Protein AF-K9KAP3-F1 (afdb_monomer_lite)

InterPro domains:
  IPR039589 TBCC domain-containing protein 1 [PTHR16052] (2-117)

pLDDT: mean 86.22, std 12.94, range [38.78, 98.12]

Sequence (127 aa):
ARTGLATVPNYWDKPMVVCRENSDTSVFRLLPPCEFYIFIIPFEMEGDTTEIPGGLPSAYQKALGQREQKIQIWQKIVKEARLTKDQRKQFQVLVENKFYEWLIHTGHRQQLDSLVPPAAGSKQAAG

Secondary structure (DSSP, 8-state):
--SS--S-S--TT-PPP---TT--S-S--PPPTTT--PPP-SS---SGGGS-TT---HHHHHHHHHHHHHHHHHHHHHHHTT--HHHHHHHHHHHHHHHHHHHHHTSHHHHHHHTSPPPTT------

Foldseek 3Di:
DVPPDDLPPDVVVPDDDDDDPPDDPPPDDDDQLLPDDDDDDPDDDDDDPVADHNHDDPSNVVNVVVVVVVVVVVVVCVVVVPDDPVRVVVVVVVVVVVVVVVCVVVVVVVVVVVPDPDPPDPPPPDD

Radius of gyration: 22.65 Å; chains: 1; bounding box: 51×62×61 Å

Structure (mmCIF, N/CA/C/O backbone):
data_AF-K9KAP3-F1
#
_entry.id   AF-K9KAP3-F1
#
loop_
_atom_site.group_PDB
_atom_site.id
_atom_site.type_symbol
_atom_site.label_atom_id
_atom_site.label_alt_id
_atom_site.label_comp_id
_atom_site.label_asym_id
_atom_site.label_entity_id
_atom_site.label_seq_id
_atom_site.pdbx_PDB_ins_code
_atom_site.Cartn_x
_atom_site.Cartn_y
_atom_site.Cartn_z
_atom_site.occupancy
_atom_site.B_iso_or_equiv
_atom_site.auth_seq_id
_atom_site.auth_comp_id
_atom_site.auth_asym_id
_atom_site.auth_atom_id
_atom_site.pdbx_PDB_model_num
ATOM 1 N N . ALA A 1 1 ? 28.303 3.909 -2.883 1.00 53.50 1 ALA A N 1
ATOM 2 C CA . ALA A 1 1 ? 28.242 2.940 -3.997 1.00 53.50 1 ALA A CA 1
ATOM 3 C C . ALA A 1 1 ? 29.557 2.160 -4.090 1.00 53.50 1 ALA A C 1
ATOM 5 O O . ALA A 1 1 ? 30.509 2.646 -4.683 1.00 53.50 1 ALA A O 1
ATOM 6 N N . ARG A 1 2 ? 29.645 0.982 -3.455 1.00 66.19 2 ARG A N 1
ATOM 7 C CA . ARG A 1 2 ? 30.817 0.082 -3.562 1.00 66.19 2 ARG A CA 1
ATOM 8 C C . ARG A 1 2 ? 30.737 -0.875 -4.762 1.00 66.19 2 ARG A C 1
ATOM 10 O O . ARG A 1 2 ? 31.734 -1.482 -5.118 1.00 66.19 2 ARG A O 1
ATOM 17 N N . THR A 1 3 ? 29.565 -0.988 -5.385 1.00 73.12 3 THR A N 1
ATOM 18 C CA . THR A 1 3 ? 29.243 -1.966 -6.439 1.00 73.12 3 THR A CA 1
ATOM 19 C C . THR A 1 3 ? 29.187 -1.367 -7.848 1.00 73.12 3 THR A C 1
ATOM 21 O O . THR A 1 3 ? 28.817 -2.061 -8.786 1.00 73.12 3 THR A O 1
ATOM 24 N N . GLY A 1 4 ? 29.509 -0.078 -8.020 1.00 84.62 4 GLY A N 1
ATOM 25 C CA . GLY A 1 4 ? 29.475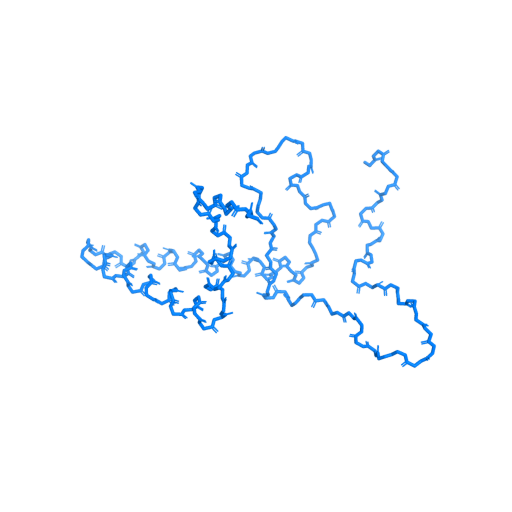 0.598 -9.327 1.00 84.62 4 GLY A CA 1
ATOM 26 C C . GLY A 1 4 ? 28.077 0.817 -9.927 1.00 84.62 4 GLY A C 1
ATOM 27 O O . GLY A 1 4 ? 27.974 1.373 -11.014 1.00 84.62 4 GLY A O 1
ATOM 28 N N . LEU A 1 5 ? 27.004 0.426 -9.230 1.00 83.56 5 LEU A N 1
ATOM 29 C CA . LEU A 1 5 ? 25.624 0.652 -9.660 1.00 83.56 5 LEU A CA 1
ATOM 30 C C . LEU A 1 5 ? 25.097 1.968 -9.082 1.00 83.56 5 LEU A C 1
ATOM 32 O O . LEU A 1 5 ? 25.065 2.158 -7.863 1.00 83.56 5 LEU A O 1
ATOM 36 N N . ALA A 1 6 ? 24.693 2.877 -9.965 1.00 86.44 6 ALA A N 1
ATOM 37 C CA . ALA A 1 6 ? 24.003 4.104 -9.595 1.00 86.44 6 ALA A CA 1
ATOM 38 C C . ALA A 1 6 ? 22.494 3.852 -9.471 1.00 86.44 6 ALA A C 1
ATOM 40 O O . ALA A 1 6 ? 21.934 2.998 -10.153 1.00 86.44 6 ALA A O 1
ATOM 41 N N . THR A 1 7 ? 21.820 4.631 -8.625 1.00 86.44 7 THR A N 1
ATOM 42 C CA . THR A 1 7 ? 20.352 4.612 -8.501 1.00 86.44 7 THR A CA 1
ATOM 43 C C . THR A 1 7 ? 19.649 5.257 -9.695 1.00 86.44 7 THR A C 1
ATOM 45 O O . THR A 1 7 ? 18.440 5.107 -9.846 1.00 86.44 7 THR A O 1
ATOM 48 N N . VAL A 1 8 ? 20.393 5.973 -10.544 1.00 86.31 8 VAL A N 1
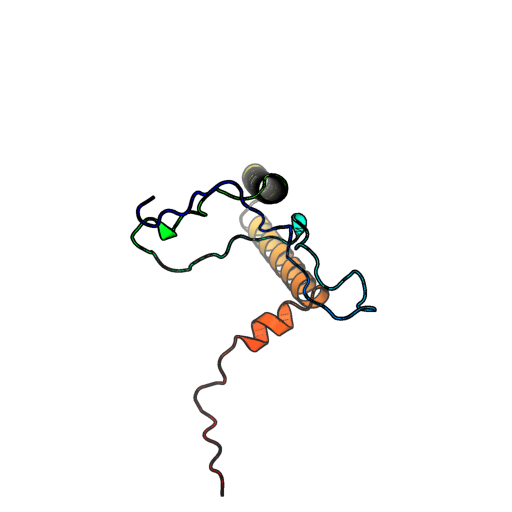ATOM 49 C CA . VAL A 1 8 ? 19.905 6.595 -11.776 1.00 86.31 8 VAL A CA 1
ATOM 50 C C . VAL A 1 8 ? 20.905 6.392 -12.924 1.00 86.31 8 VAL A C 1
ATOM 52 O O . VAL A 1 8 ? 22.112 6.468 -12.686 1.00 86.31 8 VAL A O 1
ATOM 55 N N . PRO A 1 9 ? 20.426 6.177 -14.166 1.00 88.38 9 PRO A N 1
ATOM 56 C CA . PRO A 1 9 ? 19.019 6.029 -14.550 1.00 88.38 9 PRO A CA 1
ATOM 57 C C . PRO A 1 9 ? 18.428 4.692 -14.073 1.00 88.38 9 PRO A C 1
ATOM 59 O O . PRO A 1 9 ? 19.103 3.668 -14.080 1.00 88.38 9 PRO A O 1
ATOM 62 N N . ASN A 1 10 ? 17.152 4.705 -13.682 1.00 87.81 10 ASN A N 1
ATOM 63 C CA . ASN A 1 10 ? 16.418 3.507 -13.280 1.00 87.81 10 ASN A CA 1
ATOM 64 C C . ASN A 1 10 ? 15.255 3.269 -14.255 1.00 87.81 10 ASN A C 1
ATOM 66 O O . ASN A 1 10 ? 14.361 4.106 -14.361 1.00 87.81 10 ASN A O 1
ATOM 70 N N . TYR A 1 11 ? 15.287 2.136 -14.960 1.00 91.06 11 TYR A N 1
ATOM 71 C CA . TYR A 1 11 ? 14.303 1.733 -15.974 1.00 91.06 11 TYR A CA 1
ATOM 72 C C . TYR A 1 11 ? 13.373 0.608 -15.489 1.00 91.06 11 TYR A C 1
ATOM 74 O O . TYR A 1 11 ? 12.918 -0.208 -16.288 1.00 91.06 11 TYR A O 1
ATOM 82 N N . TRP A 1 12 ? 13.104 0.543 -14.182 1.00 89.62 12 TRP A N 1
ATOM 83 C CA . TRP A 1 12 ? 12.247 -0.474 -13.557 1.00 89.62 12 TRP A CA 1
ATOM 84 C C . TRP A 1 12 ? 10.860 -0.626 -14.216 1.00 89.62 12 TRP A C 1
ATOM 86 O O . TRP A 1 12 ? 10.274 -1.703 -14.151 1.00 89.62 12 TRP A O 1
ATOM 96 N N . ASP A 1 13 ? 10.336 0.427 -14.853 1.00 91.75 13 ASP A N 1
ATOM 97 C CA . ASP A 1 13 ? 9.024 0.473 -15.506 1.00 91.75 13 ASP A CA 1
ATOM 98 C C . ASP A 1 13 ? 9.055 0.224 -17.023 1.00 91.75 13 ASP A C 1
ATOM 100 O O . ASP A 1 13 ? 8.003 0.210 -17.665 1.00 91.75 13 ASP A O 1
ATOM 104 N N . LYS A 1 14 ? 10.242 0.012 -17.606 1.00 90.56 14 LYS A N 1
ATOM 105 C CA . LYS A 1 14 ? 10.444 -0.204 -19.047 1.00 90.56 14 LYS A CA 1
ATOM 106 C C . LYS A 1 14 ? 11.108 -1.558 -19.311 1.00 90.56 14 LYS A C 1
ATOM 108 O O . LYS A 1 14 ? 12.272 -1.599 -19.716 1.00 90.56 14 LYS A O 1
ATOM 113 N N . PRO A 1 15 ? 10.400 -2.676 -19.079 1.00 88.88 15 PRO A N 1
ATOM 114 C CA . PRO A 1 15 ? 10.953 -3.992 -19.352 1.00 88.88 15 PRO A CA 1
ATOM 115 C C . PRO A 1 15 ? 11.233 -4.163 -20.849 1.00 88.88 15 PRO A C 1
ATOM 117 O O . PRO A 1 15 ? 10.437 -3.772 -21.704 1.00 88.88 15 PRO A O 1
ATOM 120 N N . MET A 1 16 ? 12.370 -4.782 -21.163 1.00 87.00 16 MET A N 1
ATOM 121 C CA . MET A 1 16 ? 12.687 -5.198 -22.525 1.00 87.00 16 MET A CA 1
ATOM 122 C C . MET A 1 16 ? 11.935 -6.493 -22.834 1.00 87.00 16 MET A C 1
ATOM 124 O O . MET A 1 16 ? 12.163 -7.517 -22.192 1.00 87.00 16 MET A O 1
ATOM 128 N N . VAL A 1 17 ? 11.037 -6.449 -23.816 1.00 83.06 17 VAL A N 1
ATOM 129 C CA . VAL A 1 17 ? 10.284 -7.624 -24.265 1.00 83.06 17 VAL A CA 1
ATOM 130 C C . VAL A 1 17 ? 11.067 -8.317 -25.373 1.00 83.06 17 VAL A C 1
ATOM 132 O O . VAL A 1 17 ? 11.306 -7.733 -26.427 1.00 83.06 17 VAL A O 1
ATOM 135 N N . VAL A 1 18 ? 11.456 -9.569 -25.140 1.00 83.69 18 VAL A N 1
ATOM 136 C CA . VAL A 1 18 ? 12.130 -10.412 -26.135 1.00 83.69 18 VAL A CA 1
ATOM 137 C C . VAL A 1 18 ? 11.144 -11.493 -26.576 1.00 83.69 18 VAL A C 1
ATOM 139 O O . VAL A 1 18 ? 10.970 -12.496 -25.889 1.00 83.69 18 VAL A O 1
ATOM 142 N N . CYS A 1 19 ? 10.445 -11.273 -27.692 1.00 76.81 19 CYS A N 1
ATOM 143 C CA . CYS A 1 19 ? 9.461 -12.206 -28.257 1.00 76.81 19 CYS A CA 1
ATOM 144 C C . CYS A 1 19 ? 9.613 -12.327 -29.781 1.00 76.81 19 CYS A C 1
ATOM 146 O O . CYS A 1 19 ? 10.145 -11.432 -30.437 1.00 76.81 19 CYS A O 1
ATOM 148 N N . ARG A 1 20 ? 9.150 -13.452 -30.344 1.00 71.88 20 ARG A N 1
ATOM 149 C CA . ARG A 1 20 ? 9.039 -13.659 -31.799 1.00 71.88 20 ARG A CA 1
ATOM 150 C C . ARG A 1 20 ? 7.874 -12.819 -32.342 1.00 71.88 20 ARG A C 1
ATOM 152 O O . ARG A 1 20 ? 6.920 -12.574 -31.608 1.00 71.88 20 ARG A O 1
ATOM 159 N N . GLU A 1 21 ? 7.949 -12.394 -33.603 1.00 67.12 21 GLU A N 1
ATOM 160 C CA . GLU A 1 21 ? 6.899 -11.593 -34.255 1.00 67.12 21 GLU A CA 1
ATOM 161 C C . GLU A 1 21 ? 5.504 -12.226 -34.039 1.00 67.12 21 GLU A C 1
ATOM 163 O O . GLU A 1 21 ? 5.344 -13.428 -34.255 1.00 67.12 21 GLU A O 1
ATOM 168 N N . ASN A 1 22 ? 4.526 -11.411 -33.599 1.00 64.06 22 ASN A N 1
ATOM 169 C CA . ASN A 1 22 ? 3.116 -11.730 -33.261 1.00 64.06 22 ASN A CA 1
ATOM 170 C C . ASN A 1 22 ? 2.745 -11.978 -31.778 1.00 64.06 22 ASN A C 1
ATOM 172 O O . ASN A 1 22 ? 1.687 -12.545 -31.511 1.00 64.06 22 ASN A O 1
ATOM 176 N N . SER A 1 23 ? 3.540 -11.541 -30.797 1.00 64.06 23 SER A N 1
ATOM 177 C CA . SER A 1 23 ? 3.113 -11.551 -29.384 1.00 64.06 23 SER A CA 1
ATOM 178 C C . SER A 1 23 ? 2.247 -10.334 -29.024 1.00 64.06 23 SER A C 1
ATOM 180 O O . SER A 1 23 ? 2.627 -9.205 -29.342 1.00 64.06 23 SER A O 1
ATOM 182 N N . ASP A 1 24 ? 1.137 -10.554 -28.311 1.00 67.94 24 ASP A N 1
ATOM 183 C CA . ASP A 1 24 ? 0.261 -9.506 -27.767 1.00 67.94 24 ASP A CA 1
ATOM 184 C C . ASP A 1 24 ? 1.035 -8.392 -27.043 1.00 67.94 24 ASP A C 1
ATOM 186 O O . ASP A 1 24 ? 1.984 -8.635 -26.300 1.00 67.94 24 ASP A O 1
ATOM 190 N N . THR A 1 25 ? 0.585 -7.145 -27.188 1.00 63.66 25 THR A N 1
ATOM 191 C CA . THR A 1 25 ? 1.223 -5.959 -26.585 1.00 63.66 25 THR A CA 1
ATOM 192 C C . THR A 1 25 ? 1.090 -5.866 -25.057 1.00 63.66 25 THR A C 1
ATOM 194 O O . THR A 1 25 ? 1.636 -4.945 -24.455 1.00 63.66 25 THR A O 1
ATOM 197 N N . SER A 1 26 ? 0.378 -6.790 -24.403 1.00 75.44 26 SER A N 1
ATOM 198 C CA . SER A 1 26 ? 0.093 -6.755 -22.960 1.00 75.44 26 SER A CA 1
ATOM 199 C C . SER A 1 26 ? 0.822 -7.839 -22.158 1.00 75.44 26 SER A C 1
ATOM 201 O O . SER A 1 26 ? 0.230 -8.456 -21.274 1.00 75.44 26 SER A O 1
ATOM 203 N N . VAL A 1 27 ? 2.101 -8.090 -22.447 1.00 83.88 27 VAL A N 1
ATOM 204 C CA . VAL A 1 27 ? 2.901 -9.091 -21.708 1.00 83.88 27 VAL A CA 1
ATOM 205 C C . VAL A 1 27 ? 3.269 -8.665 -20.283 1.00 83.88 27 VAL A C 1
ATOM 207 O O . VAL A 1 27 ? 3.673 -9.498 -19.477 1.00 83.88 27 VAL A O 1
ATOM 210 N N . PHE A 1 28 ? 3.131 -7.380 -19.951 1.00 87.25 28 PHE A N 1
ATOM 211 C CA . PHE A 1 28 ? 3.346 -6.875 -18.600 1.00 87.25 28 PHE A CA 1
ATOM 212 C C . PHE A 1 28 ? 2.371 -5.745 -18.270 1.00 87.25 28 PHE A C 1
ATOM 214 O O . PHE A 1 28 ? 1.822 -5.077 -19.150 1.00 87.25 28 PHE A O 1
ATOM 221 N N . ARG A 1 29 ? 2.177 -5.512 -16.973 1.00 90.62 29 ARG A N 1
ATOM 222 C CA . ARG A 1 29 ? 1.458 -4.358 -16.442 1.00 90.62 29 ARG A CA 1
ATOM 223 C C . ARG A 1 29 ? 2.112 -3.939 -15.133 1.00 90.62 29 ARG A C 1
ATOM 225 O O . ARG A 1 29 ? 2.453 -4.788 -14.316 1.00 90.62 29 ARG A O 1
ATOM 232 N N . LEU A 1 30 ? 2.267 -2.634 -14.936 1.00 93.50 30 LEU A N 1
ATOM 233 C CA . LEU A 1 30 ? 2.703 -2.091 -13.652 1.00 93.50 30 LEU A CA 1
ATOM 234 C C . LEU A 1 30 ? 1.588 -2.242 -12.613 1.00 93.50 30 LEU A C 1
ATOM 236 O O . LEU A 1 30 ? 0.412 -2.067 -12.936 1.00 93.50 30 LEU A O 1
ATOM 240 N N . LEU A 1 31 ? 1.952 -2.521 -11.362 1.00 93.94 31 LEU A N 1
ATOM 241 C CA . LEU A 1 31 ? 0.976 -2.566 -10.279 1.00 93.94 31 LEU A CA 1
ATOM 242 C C . LEU A 1 31 ? 0.324 -1.180 -10.117 1.00 93.94 31 LEU A C 1
ATOM 244 O O . LEU A 1 31 ? 1.041 -0.185 -10.003 1.00 93.94 31 LEU A O 1
ATOM 248 N N . PRO A 1 32 ? -1.012 -1.063 -10.081 1.00 96.12 32 PRO A N 1
ATOM 249 C CA . PRO A 1 32 ? -1.651 0.219 -9.823 1.00 96.12 32 PRO A CA 1
ATOM 250 C C . PRO A 1 32 ? -1.153 0.830 -8.498 1.00 96.12 32 PRO A C 1
ATOM 252 O O . PRO A 1 32 ? -1.122 0.132 -7.482 1.00 96.12 32 PRO A O 1
ATOM 255 N N . PRO A 1 33 ? -0.811 2.133 -8.436 1.00 96.81 33 PRO A N 1
ATOM 256 C CA . PRO A 1 33 ? -0.315 2.748 -7.201 1.00 96.81 33 PRO A CA 1
ATOM 257 C C . PRO A 1 33 ? -1.261 2.595 -5.999 1.00 96.81 33 PRO A C 1
ATOM 259 O O . PRO A 1 33 ? -0.807 2.518 -4.860 1.00 96.81 33 PRO A O 1
ATOM 262 N N . CYS A 1 34 ? -2.575 2.521 -6.237 1.00 92.94 34 CYS A N 1
ATOM 263 C CA . CYS A 1 34 ? -3.583 2.302 -5.196 1.00 92.94 34 CYS A CA 1
ATOM 264 C C . CYS A 1 34 ? -3.527 0.905 -4.555 1.00 92.94 34 CYS A C 1
ATOM 266 O O . CYS A 1 34 ? -3.965 0.758 -3.413 1.00 92.94 34 CYS A O 1
ATOM 268 N N . GLU A 1 35 ? -2.972 -0.081 -5.257 1.00 92.81 35 GLU A N 1
ATOM 269 C CA . GLU A 1 35 ? -2.812 -1.471 -4.812 1.00 92.81 35 GLU A CA 1
ATOM 270 C C . GLU A 1 35 ? -1.416 -1.739 -4.237 1.00 92.81 35 GLU A C 1
ATOM 272 O O . GLU A 1 35 ? -1.185 -2.772 -3.618 1.00 92.81 35 GLU A O 1
ATOM 277 N N . PHE A 1 36 ? -0.478 -0.802 -4.390 1.00 94.31 36 PHE A N 1
ATOM 278 C CA . PHE A 1 36 ? 0.886 -0.969 -3.905 1.00 94.31 36 PHE A CA 1
ATOM 279 C C . PHE A 1 36 ? 0.990 -0.843 -2.382 1.00 94.31 36 PHE A C 1
ATOM 281 O O . PHE A 1 36 ? 0.418 0.066 -1.767 1.00 94.31 36 PHE A O 1
ATOM 288 N N . TYR A 1 37 ? 1.781 -1.730 -1.783 1.00 91.44 37 TYR A N 1
ATOM 289 C CA . TYR A 1 37 ? 2.217 -1.700 -0.389 1.00 91.44 37 TYR A CA 1
ATOM 290 C C . TYR A 1 37 ? 3.716 -2.008 -0.343 1.00 91.44 37 TYR A C 1
ATOM 292 O O . TYR A 1 37 ? 4.210 -2.807 -1.137 1.00 91.44 37 TYR A O 1
ATOM 300 N N . ILE A 1 38 ? 4.436 -1.375 0.586 1.00 89.62 38 ILE A N 1
ATOM 301 C CA . ILE A 1 38 ? 5.832 -1.736 0.857 1.00 89.62 38 ILE A CA 1
ATOM 302 C C . ILE A 1 38 ? 5.834 -3.073 1.599 1.00 89.62 38 ILE A C 1
ATOM 304 O O . ILE A 1 38 ? 4.967 -3.321 2.439 1.00 89.62 38 ILE A O 1
ATOM 308 N N . PHE A 1 39 ? 6.806 -3.927 1.290 1.00 83.81 39 PHE A N 1
ATOM 309 C CA . PHE A 1 39 ? 7.013 -5.164 2.027 1.00 83.81 39 PHE A CA 1
ATOM 310 C C . PHE A 1 39 ? 7.373 -4.856 3.486 1.00 83.81 39 PHE A C 1
ATOM 312 O O . PHE A 1 39 ? 8.338 -4.140 3.752 1.00 83.81 39 PHE A O 1
ATOM 319 N N . ILE A 1 40 ? 6.587 -5.379 4.428 1.00 80.06 40 ILE A N 1
ATOM 320 C CA . ILE A 1 40 ? 6.837 -5.213 5.862 1.00 80.06 40 ILE A CA 1
ATOM 321 C C . ILE A 1 40 ? 7.632 -6.420 6.338 1.00 80.06 40 ILE A C 1
ATOM 323 O O . ILE A 1 40 ? 7.148 -7.549 6.279 1.00 80.06 40 ILE A O 1
ATOM 327 N N . ILE A 1 41 ? 8.843 -6.168 6.824 1.00 79.50 41 ILE A N 1
ATOM 328 C CA . ILE A 1 41 ? 9.699 -7.191 7.419 1.00 79.50 41 ILE A CA 1
ATOM 329 C C . ILE A 1 41 ? 9.376 -7.241 8.918 1.00 79.50 41 ILE A C 1
ATOM 331 O O . ILE A 1 41 ? 9.591 -6.245 9.608 1.00 79.50 41 ILE A O 1
ATOM 335 N N . PRO A 1 42 ? 8.827 -8.352 9.445 1.00 80.25 42 PRO A N 1
ATOM 336 C CA . PRO A 1 42 ? 8.330 -8.424 10.819 1.00 80.25 42 PRO A CA 1
ATOM 337 C C . PRO A 1 42 ? 9.442 -8.713 11.844 1.00 80.25 42 PRO A C 1
ATOM 339 O O . PRO A 1 42 ? 9.193 -9.341 12.870 1.00 80.25 42 PRO A O 1
ATOM 342 N N . PHE A 1 43 ? 10.676 -8.305 11.558 1.00 82.31 43 PHE A N 1
ATOM 343 C CA . PHE A 1 43 ? 11.826 -8.453 12.442 1.00 82.31 43 PHE A CA 1
ATOM 344 C C . PHE A 1 43 ? 12.822 -7.323 12.195 1.00 82.31 43 PHE A C 1
ATOM 346 O O . PHE A 1 43 ? 12.884 -6.751 11.106 1.00 82.31 43 PHE A O 1
ATOM 353 N N . GLU A 1 44 ? 13.594 -6.999 13.227 1.00 81.31 44 GLU A N 1
ATOM 354 C CA . GLU A 1 44 ? 14.652 -6.001 13.135 1.00 81.31 44 GLU A CA 1
ATOM 355 C C . GLU A 1 44 ? 15.780 -6.533 12.248 1.00 81.31 44 GLU A C 1
ATOM 357 O O . GLU A 1 44 ? 16.225 -7.673 12.394 1.00 81.31 44 GLU A O 1
ATOM 362 N N . MET A 1 45 ? 16.223 -5.709 11.301 1.00 78.19 45 MET A N 1
ATOM 363 C CA . MET A 1 45 ? 17.364 -6.008 10.444 1.00 78.19 45 MET A CA 1
ATOM 364 C C . MET A 1 45 ? 18.411 -4.916 10.602 1.00 78.19 45 MET A C 1
ATOM 366 O O . MET A 1 45 ? 18.089 -3.728 10.563 1.00 78.19 45 MET A O 1
ATOM 370 N N . GLU A 1 46 ? 19.668 -5.324 10.748 1.00 80.19 46 GLU A N 1
ATOM 371 C CA . GLU A 1 46 ? 20.803 -4.408 10.772 1.00 80.19 46 GLU A CA 1
ATOM 372 C C . GLU A 1 46 ? 21.257 -4.050 9.347 1.00 80.19 46 GLU A C 1
ATOM 374 O O . GLU A 1 46 ? 21.227 -4.872 8.426 1.00 80.19 46 GLU A O 1
ATOM 379 N N . GLY A 1 47 ? 21.730 -2.815 9.176 1.00 76.44 47 GLY A N 1
ATOM 380 C CA . GLY A 1 47 ? 22.347 -2.330 7.942 1.00 76.44 47 GLY A CA 1
ATOM 381 C C . GLY A 1 47 ? 21.411 -1.593 6.978 1.00 76.44 47 GLY A C 1
ATOM 382 O O . GLY A 1 47 ? 20.228 -1.371 7.236 1.00 76.44 47 GLY A O 1
ATOM 383 N N . ASP A 1 48 ? 21.969 -1.222 5.826 1.00 71.44 48 ASP A N 1
ATOM 384 C CA . ASP A 1 48 ? 21.360 -0.299 4.851 1.00 71.44 48 ASP A CA 1
ATOM 385 C C . ASP A 1 48 ? 20.237 -0.935 4.002 1.00 71.44 48 ASP A C 1
ATOM 387 O O . ASP A 1 48 ? 19.729 -0.331 3.064 1.00 71.44 48 ASP A O 1
ATOM 391 N N . THR A 1 49 ? 19.832 -2.174 4.302 1.00 71.75 49 THR A N 1
ATOM 392 C CA . THR A 1 49 ? 18.752 -2.881 3.577 1.00 71.75 49 THR A CA 1
ATOM 393 C C . THR A 1 49 ? 17.349 -2.510 4.066 1.00 71.75 49 THR A C 1
ATOM 395 O O . THR A 1 49 ? 16.354 -3.050 3.585 1.00 71.75 49 THR A O 1
ATOM 398 N N . THR A 1 50 ? 17.267 -1.581 5.019 1.00 74.88 50 THR A N 1
ATOM 399 C CA . THR A 1 50 ? 16.015 -1.044 5.566 1.00 74.88 50 THR A CA 1
ATOM 400 C C . THR A 1 50 ? 15.391 0.039 4.681 1.00 74.88 50 THR A C 1
ATOM 402 O O . THR A 1 50 ? 14.203 0.333 4.817 1.00 74.88 50 THR A O 1
ATOM 405 N N . GLU A 1 51 ? 16.157 0.614 3.752 1.00 78.75 51 GLU A N 1
ATOM 406 C CA . GLU A 1 51 ? 15.687 1.611 2.791 1.00 78.75 51 GLU A CA 1
ATOM 407 C C . GLU A 1 51 ? 15.499 1.031 1.382 1.00 78.75 51 GLU A C 1
ATOM 409 O O . GLU A 1 51 ? 16.038 -0.017 1.033 1.00 78.75 51 GLU A O 1
ATOM 414 N N . ILE A 1 52 ? 14.722 1.731 0.549 1.00 83.50 52 ILE A N 1
ATOM 415 C CA . ILE A 1 52 ? 14.575 1.415 -0.877 1.00 83.50 52 ILE A CA 1
ATOM 416 C C . ILE A 1 52 ? 15.640 2.219 -1.629 1.00 83.50 52 ILE A C 1
ATOM 418 O O . ILE A 1 52 ? 15.504 3.445 -1.709 1.00 83.50 52 ILE A O 1
ATOM 422 N N . PRO A 1 53 ? 16.684 1.588 -2.200 1.00 81.81 53 PRO A N 1
ATOM 423 C CA . PRO A 1 53 ? 17.748 2.319 -2.877 1.00 81.81 53 PRO A CA 1
ATOM 424 C C . PRO A 1 53 ? 17.198 3.132 -4.052 1.00 81.81 53 PRO A C 1
ATOM 426 O O . PRO A 1 53 ? 16.556 2.593 -4.951 1.00 81.81 53 PRO A O 1
ATOM 429 N N . GLY A 1 54 ? 17.447 4.442 -4.051 1.00 83.06 54 GLY A N 1
ATOM 430 C CA . GLY A 1 54 ? 16.903 5.361 -5.062 1.00 83.06 54 GLY A CA 1
ATOM 431 C C . GLY A 1 54 ? 15.449 5.789 -4.826 1.00 83.06 54 GLY A C 1
ATOM 432 O O . GLY A 1 54 ? 14.929 6.591 -5.598 1.00 83.06 54 GLY A O 1
ATOM 433 N N . GLY A 1 55 ? 14.823 5.318 -3.746 1.00 88.75 55 GLY A N 1
ATOM 434 C CA . GLY A 1 55 ? 13.463 5.666 -3.354 1.00 88.75 55 GLY A CA 1
ATOM 435 C C . GLY A 1 55 ? 12.379 5.021 -4.218 1.00 88.75 55 GLY A C 1
ATOM 436 O O . GLY A 1 55 ? 12.634 4.267 -5.156 1.00 88.75 55 GLY A O 1
ATOM 437 N N . LEU A 1 56 ? 11.128 5.325 -3.873 1.00 91.75 56 LEU A N 1
ATOM 438 C CA . LEU A 1 56 ? 9.971 4.910 -4.660 1.00 91.75 56 LEU A CA 1
ATOM 439 C C . LEU A 1 56 ? 9.699 5.894 -5.802 1.00 91.75 56 LEU A C 1
ATOM 441 O O . LEU A 1 56 ? 9.895 7.100 -5.638 1.00 91.75 56 LEU A O 1
ATOM 445 N N . PRO A 1 57 ? 9.132 5.425 -6.924 1.00 93.88 57 PRO A N 1
ATOM 446 C CA . PRO A 1 57 ? 8.604 6.324 -7.937 1.00 93.88 57 PRO A CA 1
ATOM 447 C C . PRO A 1 57 ? 7.488 7.203 -7.349 1.00 93.88 57 PRO A C 1
ATOM 449 O O . PRO A 1 57 ? 6.666 6.749 -6.545 1.00 93.88 57 PRO A O 1
ATOM 452 N N . SER A 1 58 ? 7.424 8.462 -7.787 1.00 94.31 58 SER A N 1
ATOM 453 C CA . SER A 1 58 ? 6.589 9.506 -7.171 1.00 94.31 58 SER A CA 1
ATOM 454 C C . SER A 1 58 ? 5.102 9.145 -7.065 1.00 94.31 58 SER A C 1
ATOM 456 O O . SER A 1 58 ? 4.461 9.458 -6.062 1.00 94.31 58 SER A O 1
ATOM 458 N N . ALA A 1 59 ? 4.548 8.447 -8.062 1.00 96.06 59 ALA A N 1
ATOM 459 C CA . ALA A 1 59 ? 3.153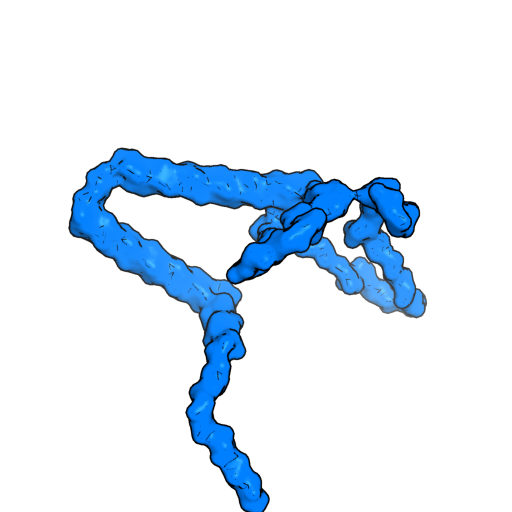 8.008 -8.056 1.00 96.06 59 ALA A CA 1
ATOM 460 C C . ALA A 1 59 ? 2.847 7.036 -6.901 1.00 96.06 59 ALA A C 1
ATOM 462 O O . ALA A 1 59 ? 1.829 7.180 -6.224 1.00 96.06 59 ALA A O 1
ATOM 463 N N . TYR A 1 60 ? 3.750 6.089 -6.639 1.00 96.25 60 TYR A N 1
ATOM 464 C CA . TYR A 1 60 ? 3.619 5.108 -5.561 1.00 96.25 60 TYR A CA 1
ATOM 465 C C . TYR A 1 60 ? 3.864 5.756 -4.201 1.00 96.25 60 TYR A C 1
ATOM 467 O O . TYR A 1 60 ? 3.080 5.553 -3.275 1.00 96.25 60 TYR A O 1
ATOM 475 N N . GLN A 1 61 ? 4.882 6.618 -4.096 1.00 95.75 61 GLN A N 1
ATOM 476 C CA . GLN A 1 61 ? 5.145 7.381 -2.874 1.00 95.75 61 GLN A CA 1
ATOM 477 C C . GLN A 1 61 ? 3.940 8.252 -2.482 1.00 95.75 61 GLN A C 1
ATOM 479 O O . GLN A 1 61 ? 3.532 8.269 -1.321 1.00 95.75 61 GLN A O 1
ATOM 484 N N . LYS A 1 62 ? 3.314 8.926 -3.456 1.00 97.31 62 LYS A N 1
ATOM 485 C CA . LYS A 1 62 ? 2.098 9.718 -3.235 1.00 97.31 62 LYS A CA 1
ATOM 486 C C . LYS A 1 62 ? 0.924 8.849 -2.787 1.00 97.31 62 LYS A C 1
ATOM 488 O O . LYS A 1 62 ? 0.212 9.242 -1.866 1.00 97.31 62 LYS A O 1
ATOM 493 N N . ALA A 1 63 ? 0.722 7.685 -3.406 1.00 97.50 63 ALA A N 1
ATOM 494 C CA . ALA A 1 63 ? -0.359 6.774 -3.033 1.00 97.50 63 ALA A CA 1
ATOM 495 C C . ALA A 1 63 ? -0.214 6.267 -1.586 1.00 97.50 63 ALA A C 1
ATOM 497 O O . ALA A 1 63 ? -1.195 6.251 -0.840 1.00 97.50 63 ALA A O 1
ATOM 498 N N . LEU A 1 64 ? 1.012 5.943 -1.160 1.00 95.94 64 LEU A N 1
ATOM 499 C CA . LEU A 1 64 ? 1.302 5.578 0.228 1.00 95.94 64 LEU A CA 1
ATOM 500 C C . LEU A 1 64 ? 1.044 6.738 1.192 1.00 95.94 64 LEU A C 1
ATOM 502 O O . LEU A 1 64 ? 0.339 6.556 2.181 1.00 95.94 64 LEU A O 1
ATOM 506 N N . GLY A 1 65 ? 1.539 7.939 0.876 1.00 96.38 65 GLY A N 1
ATOM 507 C CA . GLY A 1 65 ? 1.315 9.127 1.702 1.00 96.38 65 GLY A CA 1
ATOM 508 C C . GLY A 1 65 ? -0.172 9.462 1.865 1.00 96.38 65 GLY A C 1
ATOM 509 O O . GLY A 1 65 ? -0.626 9.773 2.962 1.00 96.38 65 GLY A O 1
ATOM 510 N N . GLN A 1 66 ? -0.965 9.324 0.800 1.00 97.19 66 GLN A N 1
ATOM 511 C CA . GLN A 1 66 ? -2.419 9.510 0.858 1.00 97.19 66 GLN A CA 1
ATOM 512 C C . GLN A 1 66 ? -3.115 8.457 1.729 1.00 97.19 66 GLN A C 1
ATOM 514 O O . GLN A 1 66 ? -4.073 8.780 2.434 1.00 97.19 66 GLN A O 1
ATOM 519 N N . ARG A 1 67 ? -2.666 7.197 1.680 1.00 95.94 67 ARG A N 1
ATOM 520 C CA . ARG A 1 67 ? -3.204 6.126 2.530 1.00 95.94 67 ARG A CA 1
ATOM 521 C C . ARG A 1 67 ? -2.897 6.399 4.001 1.00 95.94 67 ARG A C 1
ATOM 523 O O . ARG A 1 67 ? -3.812 6.347 4.819 1.00 95.94 67 ARG A O 1
ATOM 530 N N . GLU A 1 68 ? -1.657 6.765 4.306 1.00 96.25 68 GLU A N 1
ATOM 531 C CA . GLU A 1 68 ? -1.218 7.115 5.658 1.00 96.25 68 GLU A CA 1
ATOM 532 C C . GLU A 1 68 ? -1.998 8.317 6.208 1.00 96.25 68 GLU A C 1
ATOM 534 O O . GLU A 1 68 ? -2.547 8.268 7.307 1.00 96.25 68 GLU A O 1
ATOM 539 N N . GLN A 1 69 ? -2.181 9.362 5.396 1.00 98.00 69 GLN A N 1
ATOM 540 C CA . GLN A 1 69 ? -2.980 10.524 5.779 1.00 98.00 69 GLN A CA 1
ATOM 541 C C . GLN A 1 69 ? -4.429 10.146 6.131 1.00 98.00 69 GLN A C 1
ATOM 543 O O . GLN A 1 69 ? -4.976 10.642 7.116 1.00 98.00 69 GLN A O 1
ATOM 548 N N . LYS A 1 70 ? -5.065 9.254 5.358 1.00 97.19 70 LYS A N 1
ATOM 549 C CA . LYS A 1 70 ? -6.428 8.776 5.653 1.00 97.19 70 LYS A CA 1
ATOM 550 C C . LYS A 1 70 ? -6.494 8.026 6.984 1.00 97.19 70 LYS A C 1
ATOM 552 O O . LYS A 1 70 ? -7.449 8.228 7.733 1.00 97.19 70 LYS A O 1
ATOM 557 N N . ILE A 1 71 ? -5.489 7.203 7.288 1.00 96.00 71 ILE A N 1
ATOM 558 C CA . ILE A 1 71 ? -5.393 6.479 8.563 1.00 96.00 71 ILE A CA 1
ATOM 559 C C . ILE A 1 71 ? -5.287 7.473 9.721 1.00 96.00 71 ILE A C 1
ATOM 561 O O . ILE A 1 71 ? -6.068 7.393 10.668 1.00 96.00 71 ILE A O 1
ATOM 565 N N . GLN A 1 72 ? -4.392 8.456 9.615 1.00 98.00 72 GLN A N 1
ATOM 566 C CA . GLN A 1 72 ? -4.203 9.482 10.643 1.00 98.00 72 GLN A CA 1
ATOM 567 C C . GLN A 1 72 ? -5.470 10.312 10.874 1.00 98.00 72 GLN A C 1
ATOM 569 O O . GLN A 1 72 ? -5.859 10.549 12.019 1.00 98.00 72 GLN A O 1
ATOM 574 N N . ILE A 1 73 ? -6.154 10.719 9.799 1.00 98.12 73 ILE A N 1
ATOM 575 C CA . ILE A 1 73 ? -7.435 11.434 9.886 1.00 98.12 73 ILE A CA 1
ATOM 576 C C . ILE A 1 73 ? -8.477 10.575 10.607 1.00 98.12 73 ILE A C 1
ATOM 578 O O . ILE A 1 73 ? -9.149 11.065 11.512 1.00 98.12 73 ILE A O 1
ATOM 582 N N . TRP A 1 74 ? -8.604 9.297 10.249 1.00 95.88 74 TRP A N 1
ATOM 583 C CA . TRP A 1 74 ? -9.577 8.406 10.878 1.00 95.88 74 TRP A CA 1
ATOM 584 C C . TRP A 1 74 ? -9.279 8.185 12.366 1.00 95.88 74 TRP A C 1
ATOM 586 O O . TRP A 1 74 ? -10.173 8.323 13.200 1.00 95.88 74 TRP A O 1
ATOM 596 N N . GLN A 1 75 ? -8.016 7.942 12.726 1.00 94.25 75 GLN A N 1
ATOM 597 C CA . GLN A 1 75 ? -7.587 7.830 14.124 1.00 94.25 75 GLN A CA 1
ATOM 598 C C . GLN A 1 75 ? -7.883 9.109 14.916 1.00 94.25 75 GLN A C 1
ATOM 600 O O . GLN A 1 75 ? -8.359 9.040 16.052 1.00 94.25 75 GLN A O 1
ATOM 605 N N . LYS A 1 76 ? -7.646 10.280 14.310 1.00 97.38 76 LYS A N 1
ATOM 606 C CA . LYS A 1 76 ? -7.980 11.578 14.901 1.00 97.38 76 LYS A CA 1
ATOM 607 C C . LYS A 1 76 ? -9.484 11.706 15.145 1.00 97.38 76 LYS A C 1
ATOM 609 O O . LYS A 1 76 ? -9.871 12.006 16.269 1.00 97.38 76 LYS A O 1
ATOM 614 N N . ILE A 1 77 ? -10.320 11.403 14.149 1.00 96.75 77 ILE A N 1
ATOM 615 C CA . ILE A 1 77 ? -11.788 11.440 14.268 1.00 96.75 77 ILE A CA 1
ATOM 616 C C . ILE A 1 77 ? -12.266 10.529 15.405 1.00 96.75 77 ILE A C 1
ATOM 618 O O . ILE A 1 77 ? -13.041 10.960 16.256 1.00 96.75 77 ILE A O 1
ATOM 622 N N . VAL A 1 78 ? -11.770 9.289 15.471 1.00 93.75 78 VAL A N 1
ATOM 623 C CA . VAL A 1 78 ? -12.143 8.329 16.525 1.00 93.75 78 VAL A CA 1
ATOM 624 C C . VAL A 1 78 ? -11.734 8.836 17.912 1.00 93.75 78 VAL A C 1
ATOM 626 O O . VAL A 1 78 ? -12.497 8.708 18.872 1.00 93.75 78 VAL A O 1
ATOM 629 N N . LYS A 1 79 ? -10.546 9.441 18.035 1.00 93.00 79 LYS A N 1
ATOM 630 C CA . LYS A 1 79 ? -10.064 10.030 19.291 1.00 93.00 79 LYS A CA 1
ATOM 631 C C . LYS A 1 79 ? -10.902 11.242 19.712 1.00 93.00 79 LYS A C 1
ATOM 633 O O . LYS A 1 79 ? -11.252 11.366 20.886 1.00 93.00 79 LYS A O 1
ATOM 638 N N . GLU A 1 80 ? -11.223 12.126 18.773 1.00 96.94 80 GLU A N 1
ATOM 639 C CA . GLU A 1 80 ? -11.961 13.373 19.012 1.00 96.94 80 GLU A CA 1
ATOM 640 C C . GLU A 1 80 ? -13.459 13.156 19.244 1.00 96.94 80 GLU A C 1
ATOM 642 O O . GLU A 1 80 ? -14.084 13.971 19.918 1.00 96.94 80 GLU A O 1
ATOM 647 N N . ALA A 1 81 ? -14.017 12.029 18.795 1.00 95.62 81 ALA A N 1
ATOM 648 C CA . ALA A 1 81 ? -15.403 11.646 19.058 1.00 95.62 81 ALA A CA 1
ATOM 649 C C . ALA A 1 81 ? -15.712 11.405 20.550 1.00 95.62 81 ALA A C 1
ATOM 651 O O . ALA A 1 81 ? -16.880 11.320 20.917 1.00 95.62 81 ALA A O 1
ATOM 652 N N . ARG A 1 82 ? -14.686 11.288 21.415 1.00 93.94 82 ARG A N 1
ATOM 653 C CA . ARG A 1 82 ? -14.820 11.094 22.876 1.00 93.94 82 ARG A CA 1
ATOM 654 C C . ARG A 1 82 ? -15.809 9.982 23.253 1.00 93.94 82 ARG A C 1
ATOM 656 O O . ARG A 1 82 ? -16.600 10.130 24.182 1.00 93.94 82 ARG A O 1
ATOM 663 N N . LEU A 1 83 ? -15.744 8.863 22.530 1.00 94.69 83 LEU A N 1
ATOM 664 C CA . LEU A 1 83 ? -16.639 7.724 22.733 1.00 94.69 83 LEU A CA 1
ATOM 665 C C . LEU A 1 83 ? -16.568 7.206 24.173 1.00 94.69 83 LEU A C 1
ATOM 667 O O . LEU A 1 83 ? -15.476 7.012 24.721 1.00 94.69 83 LEU A O 1
ATOM 671 N N . THR A 1 84 ? -17.731 6.910 24.753 1.00 97.19 84 THR A N 1
ATOM 672 C CA . THR A 1 84 ? -17.813 6.181 26.022 1.00 97.19 84 THR A CA 1
ATOM 673 C C . THR A 1 84 ? -17.260 4.762 25.864 1.00 97.19 84 THR A C 1
ATOM 675 O O . THR A 1 84 ? -17.047 4.266 24.754 1.00 97.19 84 THR A O 1
ATOM 678 N N . LYS A 1 85 ? -17.034 4.069 26.986 1.00 96.44 85 LYS A N 1
ATOM 679 C CA . LYS A 1 85 ? -16.560 2.677 26.975 1.00 96.44 85 LYS A CA 1
ATOM 680 C C . LYS A 1 85 ? -17.485 1.762 26.159 1.00 96.44 85 LYS A C 1
ATOM 682 O O . LYS A 1 85 ? -16.996 0.964 25.361 1.00 96.44 85 LYS A O 1
ATOM 687 N N . ASP A 1 86 ? -18.797 1.929 26.310 1.00 97.62 86 ASP A N 1
ATOM 688 C CA . ASP A 1 86 ? -19.790 1.114 25.605 1.00 97.62 86 ASP A CA 1
ATOM 689 C C . ASP A 1 86 ? -19.849 1.448 24.112 1.00 97.62 86 ASP A C 1
ATOM 691 O O . ASP A 1 86 ? -19.834 0.543 23.279 1.00 97.62 86 ASP A O 1
ATOM 695 N N . GLN A 1 87 ? -19.804 2.736 23.754 1.00 96.94 87 GLN A N 1
ATOM 696 C CA . GLN A 1 87 ? -19.744 3.168 22.353 1.00 96.94 87 GLN A CA 1
ATOM 697 C C . GLN A 1 87 ? -18.470 2.681 21.658 1.00 96.94 87 GLN A C 1
ATOM 699 O O . GLN A 1 87 ? -18.518 2.247 20.511 1.00 96.94 87 GLN A O 1
ATOM 704 N N . ARG A 1 88 ? -17.325 2.696 22.354 1.00 96.06 88 ARG A N 1
ATOM 705 C CA . ARG A 1 88 ? -16.068 2.151 21.828 1.00 96.06 88 ARG A CA 1
ATOM 706 C C . ARG A 1 88 ? -16.184 0.654 21.550 1.00 96.06 88 ARG A C 1
ATOM 708 O O . ARG A 1 88 ? -15.717 0.204 20.509 1.00 96.06 88 ARG A O 1
ATOM 715 N N . LYS A 1 89 ? -16.829 -0.103 22.445 1.00 97.00 89 LYS A N 1
ATOM 716 C CA . LYS A 1 89 ? -17.071 -1.539 22.250 1.00 97.00 89 LYS A CA 1
ATOM 717 C C . LYS A 1 89 ? -17.981 -1.795 21.045 1.00 97.00 89 LYS A C 1
ATOM 719 O O . LYS A 1 89 ? -17.672 -2.653 20.228 1.00 97.00 89 LYS A O 1
ATOM 724 N N . GLN A 1 90 ? -19.062 -1.027 20.899 1.00 97.31 90 GLN A N 1
ATOM 725 C CA . GLN A 1 90 ? -19.953 -1.121 19.735 1.00 97.31 90 GLN A CA 1
ATOM 726 C C . GLN A 1 90 ? -19.226 -0.781 18.429 1.00 97.31 90 GLN A C 1
ATOM 728 O O . GLN A 1 90 ? -19.370 -1.490 17.435 1.00 97.31 90 GLN A O 1
ATOM 733 N N . PHE A 1 91 ? -18.408 0.272 18.440 1.0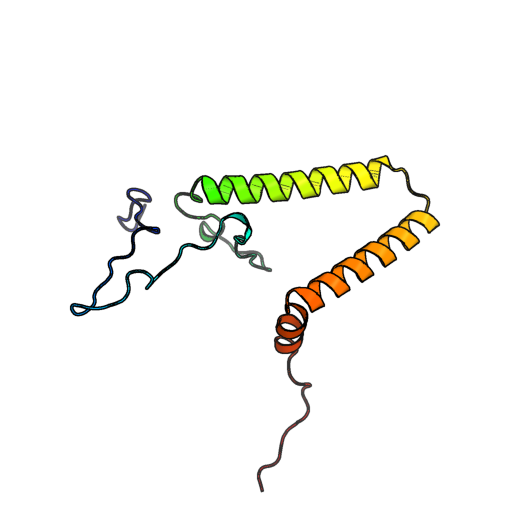0 96.12 91 PHE A N 1
ATOM 734 C CA . PHE A 1 91 ? -17.620 0.675 17.282 1.00 96.12 91 PHE A CA 1
ATOM 735 C C . PHE A 1 91 ? -16.594 -0.389 16.881 1.00 96.12 91 PHE A C 1
ATOM 737 O O . PHE A 1 91 ? -16.474 -0.694 15.699 1.00 96.12 91 PHE A O 1
ATOM 744 N N . GLN A 1 92 ? -15.898 -0.993 17.849 1.00 95.94 92 GLN A N 1
ATOM 745 C CA . GLN A 1 92 ? -14.961 -2.086 17.592 1.00 95.94 92 GLN A CA 1
ATOM 746 C C . GLN A 1 92 ? -15.650 -3.256 16.878 1.00 95.94 92 GLN A C 1
ATOM 748 O O . GLN A 1 92 ? -15.192 -3.671 15.818 1.00 95.94 92 GLN A O 1
ATOM 753 N N . VAL A 1 93 ? -16.784 -3.725 17.409 1.00 97.62 93 VAL A N 1
ATOM 754 C CA . VAL A 1 93 ? -17.568 -4.819 16.809 1.00 97.62 93 VAL A CA 1
ATOM 755 C C . VAL A 1 93 ? -17.994 -4.473 15.378 1.00 97.62 93 VAL A C 1
ATOM 757 O O . VAL A 1 93 ? -17.913 -5.306 14.479 1.00 97.62 93 VAL A O 1
ATOM 760 N N . LEU A 1 94 ? -18.418 -3.229 15.136 1.00 96.94 94 LEU A N 1
ATOM 761 C CA . LEU A 1 94 ? -18.793 -2.771 13.799 1.00 96.94 94 LEU A CA 1
ATOM 762 C C . LEU A 1 94 ? -17.608 -2.806 12.822 1.00 96.94 94 LEU A C 1
ATOM 764 O O . LEU A 1 94 ? -17.768 -3.265 11.691 1.00 96.94 94 LEU A O 1
ATOM 768 N N . VAL A 1 95 ? -16.437 -2.322 13.245 1.00 95.94 95 VAL A N 1
ATOM 769 C CA . VAL A 1 95 ? -15.217 -2.322 12.424 1.00 95.94 95 VAL A CA 1
ATOM 770 C C . VAL A 1 95 ? -14.775 -3.751 12.114 1.00 95.94 95 VAL A C 1
ATOM 772 O O . VAL A 1 95 ? -14.486 -4.045 10.957 1.00 95.94 95 VAL A O 1
ATOM 775 N N . GLU A 1 96 ? -14.777 -4.646 13.103 1.00 96.94 96 GLU A N 1
ATOM 776 C CA . GLU A 1 96 ? -14.439 -6.064 12.924 1.00 96.94 96 GLU A CA 1
ATOM 777 C C . GLU A 1 96 ? -15.382 -6.746 11.925 1.00 96.94 96 GLU A C 1
ATOM 779 O O . GLU A 1 96 ? -14.918 -7.396 10.987 1.00 96.94 96 GLU A O 1
ATOM 784 N N . ASN A 1 97 ? -16.695 -6.523 12.047 1.00 97.69 97 ASN A N 1
ATOM 785 C CA . ASN A 1 97 ? -17.679 -7.066 11.108 1.00 97.69 97 ASN A CA 1
ATOM 786 C C . ASN A 1 97 ? -17.465 -6.537 9.684 1.00 97.69 97 ASN A C 1
ATOM 788 O O . ASN A 1 97 ? -17.448 -7.314 8.732 1.00 97.69 97 ASN A O 1
ATOM 792 N N . LYS A 1 98 ? -17.249 -5.225 9.523 1.00 97.56 98 LYS A N 1
ATOM 793 C CA . LYS A 1 98 ? -16.992 -4.615 8.208 1.00 97.56 98 LYS A CA 1
ATOM 794 C C . LYS A 1 98 ? -15.690 -5.108 7.587 1.00 97.56 98 LYS A C 1
ATOM 796 O O . LYS A 1 98 ? -15.624 -5.310 6.376 1.00 97.56 98 LYS A O 1
ATOM 801 N N . PHE A 1 99 ? -14.664 -5.319 8.405 1.00 96.12 99 PHE A N 1
ATOM 802 C CA . PHE A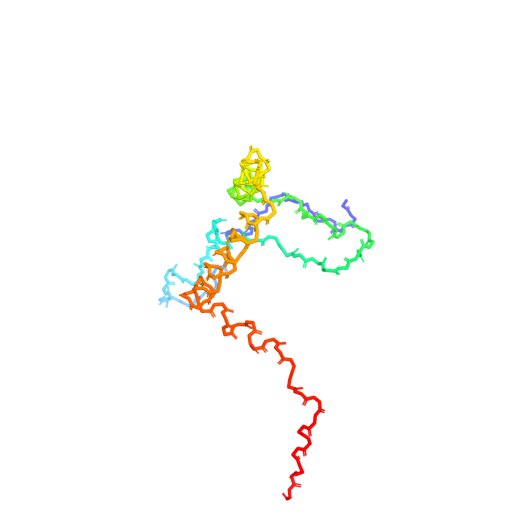 1 99 ? -13.402 -5.889 7.958 1.00 96.12 99 PHE A CA 1
ATOM 803 C C . PHE A 1 99 ? -13.569 -7.345 7.512 1.00 96.12 99 PHE A C 1
ATOM 805 O O . PHE A 1 99 ? -13.054 -7.725 6.464 1.00 96.12 99 PHE A O 1
ATOM 812 N N . TYR A 1 100 ? -14.340 -8.143 8.251 1.00 95.94 100 TYR A N 1
ATOM 813 C CA . TYR A 1 100 ? -14.645 -9.522 7.878 1.00 95.94 100 TYR A CA 1
ATOM 814 C C . TYR A 1 100 ? -15.439 -9.612 6.564 1.00 95.94 100 TYR A C 1
ATOM 816 O O . TYR A 1 100 ? -15.071 -10.386 5.680 1.00 95.94 100 TYR A O 1
ATOM 824 N N . GLU A 1 101 ? -16.470 -8.777 6.391 1.00 97.38 101 GLU A N 1
ATOM 825 C CA . GLU A 1 101 ? -17.203 -8.653 5.120 1.00 97.38 101 GLU A CA 1
ATOM 826 C C . GLU A 1 101 ? -16.254 -8.304 3.966 1.00 97.38 101 GLU A C 1
ATOM 828 O O . GLU A 1 101 ? -16.285 -8.944 2.913 1.00 97.38 101 GLU A O 1
ATOM 833 N N . TRP A 1 102 ? -15.361 -7.331 4.178 1.00 96.06 102 TRP A N 1
ATOM 834 C CA . TRP A 1 102 ? -14.356 -6.948 3.190 1.00 96.06 102 TRP A CA 1
ATOM 835 C C . TRP A 1 102 ? -13.427 -8.114 2.826 1.00 96.06 102 TRP A C 1
ATOM 837 O O . TRP A 1 102 ? -13.236 -8.370 1.640 1.00 96.06 102 TRP A O 1
ATOM 847 N N . LEU A 1 103 ? -12.915 -8.868 3.809 1.00 95.31 103 LEU A N 1
ATOM 848 C CA . LEU A 1 103 ? -12.054 -10.035 3.570 1.00 95.31 103 LEU A CA 1
ATOM 849 C C . LEU A 1 103 ? -12.732 -11.108 2.710 1.00 95.31 103 LEU A C 1
ATOM 851 O O . LEU A 1 103 ? -12.063 -11.757 1.903 1.00 95.31 103 LEU A O 1
ATOM 855 N N . ILE A 1 104 ? -14.037 -11.323 2.895 1.00 94.88 104 ILE A N 1
ATOM 856 C CA . ILE A 1 104 ? -14.813 -12.261 2.077 1.00 94.88 104 ILE A CA 1
ATOM 857 C C . ILE A 1 104 ? -14.967 -11.710 0.660 1.00 94.88 104 ILE A C 1
ATOM 859 O O . ILE A 1 104 ? -14.663 -12.410 -0.303 1.00 94.88 104 ILE A O 1
ATOM 863 N N . HIS A 1 105 ? -15.407 -10.457 0.529 1.00 95.88 105 HIS A N 1
ATOM 864 C CA . HIS A 1 105 ? -15.725 -9.852 -0.766 1.00 95.88 105 HIS A CA 1
ATOM 865 C C . HIS A 1 105 ? -14.500 -9.714 -1.679 1.00 95.88 105 HIS A C 1
ATOM 867 O O . HIS A 1 105 ? -14.636 -9.823 -2.894 1.00 95.88 105 HIS A O 1
ATOM 873 N N . THR A 1 106 ? -13.308 -9.493 -1.119 1.00 92.75 106 THR A N 1
ATOM 874 C CA . THR A 1 106 ? -12.061 -9.415 -1.895 1.00 92.75 106 THR A CA 1
ATOM 875 C C . THR A 1 106 ? -11.385 -10.769 -2.116 1.00 92.75 106 THR A C 1
ATOM 877 O O . THR A 1 106 ? -10.377 -10.833 -2.814 1.00 92.75 106 THR A O 1
ATOM 880 N N . GLY A 1 107 ? -11.878 -11.850 -1.501 1.00 91.69 107 GLY A N 1
ATOM 881 C CA . GLY A 1 107 ? -11.228 -13.165 -1.523 1.00 91.69 107 GLY A CA 1
ATOM 882 C C . GLY A 1 107 ? -9.994 -13.288 -0.614 1.00 91.69 107 GLY A C 1
ATOM 883 O O . GLY A 1 107 ? -9.402 -14.365 -0.527 1.00 91.69 107 GLY A O 1
ATOM 884 N N . HIS A 1 108 ? -9.619 -12.239 0.128 1.00 91.25 108 HIS A N 1
ATOM 885 C CA . HIS A 1 108 ? -8.472 -12.266 1.049 1.00 91.25 108 HIS A CA 1
ATOM 886 C C . HIS A 1 108 ? -8.647 -13.267 2.200 1.00 91.25 108 HIS A C 1
ATOM 888 O O . HIS A 1 108 ? -7.661 -13.749 2.756 1.00 91.25 108 HIS A O 1
ATOM 894 N N . ARG A 1 109 ? -9.888 -13.635 2.546 1.00 92.81 109 ARG A N 1
ATOM 895 C CA . ARG A 1 109 ? -10.155 -14.674 3.550 1.00 92.81 109 ARG A CA 1
ATOM 896 C C . ARG A 1 109 ? -9.483 -16.004 3.186 1.00 92.81 109 ARG A C 1
ATOM 898 O O . ARG A 1 109 ? -8.850 -16.599 4.053 1.00 92.81 109 ARG A O 1
ATOM 905 N N . GLN A 1 110 ? -9.569 -16.412 1.917 1.00 90.25 110 GLN A N 1
ATOM 906 C CA . GLN A 1 110 ? -8.979 -17.662 1.421 1.00 90.25 110 GLN A CA 1
ATOM 907 C C . GLN A 1 110 ? -7.448 -17.622 1.464 1.00 90.25 110 GLN A C 1
ATOM 909 O O . GLN A 1 110 ? -6.815 -18.611 1.820 1.00 90.25 110 GLN A O 1
ATOM 914 N N . GLN A 1 111 ? -6.854 -16.464 1.159 1.00 88.69 111 GLN A N 1
ATOM 915 C CA . GLN A 1 111 ? -5.406 -16.271 1.258 1.00 88.69 111 GLN A CA 1
ATOM 916 C C . GLN A 1 111 ? -4.928 -16.464 2.700 1.00 88.69 111 GLN A C 1
ATOM 918 O O . GLN A 1 111 ? -3.970 -17.195 2.929 1.00 88.69 111 GLN A O 1
ATOM 923 N N . LEU A 1 112 ? -5.631 -15.886 3.679 1.00 88.38 112 LEU A N 1
ATOM 924 C CA . LEU A 1 112 ? -5.311 -16.077 5.095 1.00 88.38 112 LEU A CA 1
ATOM 925 C C . LEU A 1 112 ? -5.468 -17.537 5.536 1.00 88.38 112 LEU A C 1
ATOM 927 O O . LEU A 1 112 ? -4.598 -18.049 6.233 1.00 88.38 112 LEU A O 1
ATOM 931 N N . ASP A 1 113 ? -6.532 -18.220 5.105 1.00 89.75 113 ASP A N 1
ATOM 932 C CA . ASP A 1 113 ? -6.740 -19.637 5.433 1.00 89.75 113 ASP A CA 1
ATOM 933 C C . ASP A 1 113 ? -5.640 -20.537 4.851 1.00 89.75 113 ASP A C 1
ATOM 935 O O . ASP A 1 113 ? -5.228 -21.493 5.501 1.00 89.75 113 ASP A O 1
ATOM 939 N N . SER A 1 114 ? -5.103 -20.201 3.673 1.00 87.44 114 SER A N 1
ATOM 940 C CA . SER A 1 114 ? -3.999 -20.951 3.057 1.00 87.44 114 SER A CA 1
ATOM 941 C C . SER A 1 114 ? -2.664 -20.828 3.802 1.00 87.44 114 SER A C 1
ATOM 943 O O . SER A 1 114 ? -1.797 -21.685 3.649 1.00 87.44 114 SER A O 1
ATOM 945 N N . LEU A 1 115 ? -2.497 -19.779 4.616 1.00 86.00 115 LEU A N 1
ATOM 946 C CA . LEU A 1 115 ? -1.297 -19.568 5.429 1.00 86.00 115 LEU A CA 1
ATOM 947 C C . LEU A 1 115 ? -1.337 -20.341 6.752 1.00 86.00 115 LEU A C 1
ATOM 949 O O . LEU A 1 115 ? -0.316 -20.406 7.436 1.00 86.00 115 LEU A O 1
ATOM 953 N N . VAL A 1 116 ? -2.488 -20.908 7.133 1.00 83.88 116 VAL A N 1
ATOM 954 C CA . VAL A 1 116 ? -2.608 -21.709 8.354 1.00 83.88 116 VAL A CA 1
ATOM 955 C C . VAL A 1 116 ? -1.847 -23.020 8.139 1.00 83.88 116 VAL A C 1
ATOM 957 O O . VAL A 1 116 ? -2.222 -23.800 7.261 1.00 83.88 116 VAL A O 1
ATOM 960 N N . PRO A 1 117 ? -0.785 -23.301 8.918 1.00 79.12 117 PRO A N 1
ATOM 961 C CA . PRO A 1 117 ? -0.078 -24.565 8.797 1.00 79.12 117 PRO A CA 1
ATOM 962 C C . PRO A 1 117 ? -1.0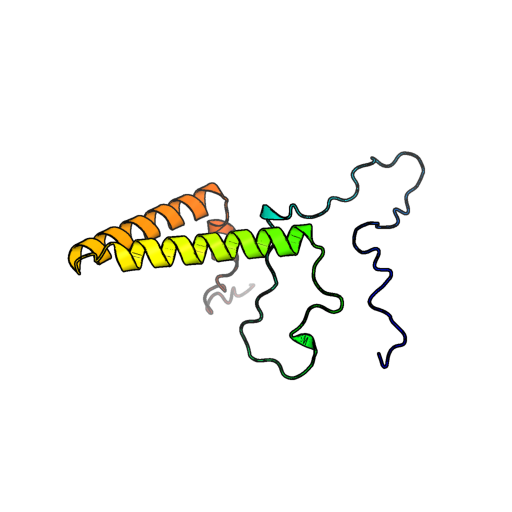50 -25.724 9.052 1.00 79.12 117 PRO A C 1
ATOM 964 O O . PRO A 1 117 ? -1.864 -25.629 9.979 1.00 79.12 117 PRO A O 1
ATOM 967 N N . PRO A 1 118 ? -0.980 -26.829 8.288 1.00 76.88 118 PRO A N 1
ATOM 968 C CA . PRO A 1 118 ? -1.731 -28.023 8.639 1.00 76.88 118 PRO A CA 1
ATOM 969 C C . PRO A 1 118 ? -1.370 -28.414 10.073 1.00 76.88 118 PRO A C 1
ATOM 971 O O . PRO A 1 118 ? -0.193 -28.414 10.446 1.00 76.88 118 PRO A O 1
ATOM 974 N N . ALA A 1 119 ? -2.388 -28.700 10.890 1.00 76.38 119 ALA A N 1
ATOM 975 C CA . ALA A 1 119 ? -2.187 -29.084 12.280 1.00 76.38 119 ALA A CA 1
ATOM 976 C C . ALA A 1 119 ? -1.146 -30.210 12.342 1.00 76.38 119 ALA A C 1
ATOM 978 O O . ALA A 1 119 ? -1.261 -31.203 11.620 1.00 76.38 119 ALA A O 1
ATOM 979 N N . ALA A 1 120 ? -0.114 -30.038 13.170 1.00 61.69 120 ALA A N 1
ATOM 980 C CA . ALA A 1 120 ? 0.952 -31.015 13.344 1.00 61.69 120 ALA A CA 1
ATOM 981 C C . ALA A 1 120 ? 0.356 -32.338 13.868 1.00 61.69 120 ALA A C 1
ATOM 983 O O . ALA A 1 120 ? 0.202 -32.521 15.071 1.00 61.69 120 ALA A O 1
ATOM 984 N N . GLY A 1 121 ? -0.054 -33.237 12.966 1.00 60.47 121 GLY A N 1
ATOM 985 C CA . GLY A 1 121 ? -0.776 -34.446 13.366 1.00 60.47 121 GLY A CA 1
ATOM 986 C C . GLY A 1 121 ? -1.219 -35.413 12.267 1.00 60.47 121 GLY A C 1
ATOM 987 O O . GLY A 1 121 ? -1.427 -36.580 12.579 1.00 60.47 121 GLY A O 1
ATOM 988 N N . SER A 1 122 ? -1.309 -35.033 10.990 1.00 51.97 122 SER A N 1
ATOM 989 C CA . SER A 1 122 ? -1.637 -35.997 9.924 1.00 51.97 122 SER A CA 1
ATOM 990 C C . SER A 1 122 ? -0.382 -36.623 9.310 1.00 51.97 122 SER A C 1
ATOM 992 O O . SER A 1 122 ? -0.048 -36.408 8.146 1.00 51.97 122 SER A O 1
ATOM 994 N N . LYS A 1 123 ? 0.308 -37.475 10.081 1.00 53.97 123 LYS A N 1
ATOM 995 C CA . LYS A 1 123 ? 1.106 -38.545 9.466 1.00 53.97 123 LYS A CA 1
ATOM 996 C C . LYS A 1 123 ? 0.126 -39.517 8.810 1.00 53.97 123 LYS A C 1
ATOM 998 O O . LYS A 1 123 ? -0.376 -40.428 9.461 1.00 53.97 123 LYS A O 1
ATOM 1003 N N . GLN A 1 124 ? -0.175 -39.302 7.534 1.00 51.09 124 GLN A N 1
ATOM 1004 C CA . GLN A 1 124 ? -0.767 -40.341 6.703 1.00 51.09 124 GLN A CA 1
ATOM 1005 C C . GLN A 1 124 ? 0.297 -41.435 6.558 1.00 51.09 124 GLN A C 1
ATOM 1007 O O . GLN A 1 124 ? 1.323 -41.239 5.908 1.00 51.09 124 GLN A O 1
ATOM 1012 N N . ALA A 1 125 ? 0.095 -42.556 7.249 1.00 47.44 125 ALA A N 1
ATOM 1013 C CA . ALA A 1 125 ? 0.820 -43.778 6.959 1.00 47.44 125 ALA A CA 1
ATOM 1014 C C . ALA A 1 125 ? 0.405 -44.215 5.550 1.00 47.44 125 ALA A C 1
ATOM 1016 O O . ALA A 1 125 ? -0.754 -44.564 5.325 1.00 47.44 125 ALA A O 1
ATOM 1017 N N . ALA A 1 126 ? 1.332 -44.126 4.599 1.00 48.75 126 ALA A N 1
ATOM 1018 C CA . ALA A 1 126 ? 1.212 -44.845 3.343 1.00 48.75 126 ALA A CA 1
ATOM 1019 C C . ALA A 1 126 ? 1.367 -46.337 3.666 1.00 48.75 126 ALA A C 1
ATOM 1021 O O . ALA A 1 126 ? 2.395 -46.744 4.214 1.00 48.75 126 ALA A O 1
ATOM 1022 N N . GLY A 1 127 ? 0.299 -47.096 3.424 1.00 38.78 127 GLY A N 1
ATOM 1023 C CA . GLY A 1 127 ? 0.351 -48.551 3.296 1.00 38.78 127 GLY A CA 1
ATOM 1024 C C . GLY A 1 127 ? 0.820 -48.961 1.910 1.00 38.78 127 GLY A C 1
ATOM 1025 O O . GLY A 1 127 ? 0.774 -48.102 0.998 1.00 38.78 127 GLY A O 1
#

Organism: Equus caballus (NCBI:txid9796)